Protein AF-A0A1J3EX06-F1 (afdb_monomer)

Mean predicted aligned error: 11.93 Å

Sequence (131 aa):
LEQFCVSVASNVSLLQKSSKCPEECREAIASLVYAAARVSEVPELRDLRSLFAERYANSLDHFINPQLVERLKAEPPSKEMKVELLQEIARENSINWDAKSLEQRLYTRVPPPPQHHHKDEANNDHPEKKT

Nearest PDB structures (foldseek):
  6e8g-assembly1_S  TM=7.058E-01  e=8.193E-04  Homo sapiens
  8v2q-assembly1_B-1  TM=6.889E-01  e=3.103E-03  Homo sapiens
  6tza-assembly1_A  TM=6.216E-01  e=1.277E-03  Homo sapiens

Solvent-accessible surface area (backbone atoms only — not comparable to full-atom values): 8272 Å² total; per-residue (Å²): 109,68,68,34,53,50,50,44,63,76,39,43,75,56,57,72,76,38,80,61,79,52,77,93,38,33,38,34,52,24,34,45,43,60,42,32,80,69,42,79,92,46,63,68,36,44,55,53,27,51,55,46,44,73,60,38,71,84,80,33,91,87,38,49,50,65,69,58,51,63,73,63,52,83,73,79,77,52,75,64,57,51,48,53,53,52,50,50,54,26,58,78,69,73,44,96,70,70,58,65,64,51,50,45,64,75,71,54,81,71,74,79,75,84,80,78,78,80,76,86,79,87,81,86,89,86,85,87,91,86,133

Structure (mmCIF, N/CA/C/O backbone):
data_AF-A0A1J3EX06-F1
#
_entry.id   AF-A0A1J3EX06-F1
#
loop_
_atom_site.group_PDB
_atom_site.id
_atom_site.type_symbol
_atom_site.label_atom_id
_atom_site.label_alt_id
_atom_site.label_comp_id
_atom_site.label_asym_id
_atom_site.label_entity_id
_atom_site.label_seq_id
_atom_site.pdbx_PDB_ins_code
_atom_site.Cartn_x
_atom_site.Cartn_y
_atom_site.Cartn_z
_atom_site.occupancy
_atom_site.B_iso_or_equiv
_atom_site.auth_seq_id
_atom_site.auth_comp_id
_atom_site.auth_asym_id
_atom_site.auth_atom_id
_atom_site.pdbx_PDB_model_num
ATOM 1 N N . LEU A 1 1 ? 2.709 5.475 7.298 1.00 90.44 1 LEU A N 1
ATOM 2 C CA . LEU A 1 1 ? 2.035 4.161 7.412 1.00 90.44 1 LEU A CA 1
ATOM 3 C C . LEU A 1 1 ? 2.165 3.608 8.824 1.00 90.44 1 LEU A C 1
ATOM 5 O O . LEU A 1 1 ? 1.146 3.435 9.472 1.00 90.44 1 LEU A O 1
ATOM 9 N N . GLU A 1 2 ? 3.390 3.437 9.328 1.00 93.88 2 GLU A N 1
ATOM 10 C CA . GLU A 1 2 ? 3.666 2.943 10.689 1.00 93.88 2 GLU A CA 1
ATOM 11 C C . GLU A 1 2 ? 2.891 3.680 11.786 1.00 93.88 2 GLU A C 1
ATOM 13 O O . GLU A 1 2 ? 2.295 3.049 12.652 1.00 93.88 2 GLU A O 1
ATOM 18 N N . GLN A 1 3 ? 2.802 5.010 11.709 1.00 94.75 3 GLN A N 1
ATOM 19 C CA . GLN A 1 3 ? 2.053 5.792 12.694 1.00 94.75 3 GLN A CA 1
ATOM 20 C C . GLN A 1 3 ? 0.555 5.446 12.743 1.00 94.75 3 GLN A C 1
ATOM 22 O O . GLN A 1 3 ? -0.045 5.466 13.817 1.00 94.75 3 GLN A O 1
ATOM 27 N N . PHE A 1 4 ? -0.049 5.060 11.613 1.00 95.38 4 PHE A N 1
ATOM 28 C CA . PHE A 1 4 ? -1.430 4.577 11.597 1.00 95.38 4 PHE A CA 1
ATOM 29 C C . PHE A 1 4 ? -1.543 3.200 12.261 1.00 95.38 4 PHE A C 1
ATOM 31 O O . PHE A 1 4 ? -2.475 2.983 13.032 1.00 95.38 4 PHE A O 1
ATOM 38 N N . CYS A 1 5 ? -0.569 2.307 12.047 1.00 95.31 5 CYS A N 1
ATOM 39 C CA . CYS A 1 5 ? -0.501 1.026 12.758 1.00 95.31 5 CYS A CA 1
ATOM 40 C C . CYS A 1 5 ? -0.398 1.236 14.276 1.00 95.31 5 CYS A C 1
ATOM 42 O O . CYS A 1 5 ? -1.146 0.618 15.029 1.00 95.31 5 CYS A O 1
ATOM 44 N N . VAL A 1 6 ? 0.474 2.146 14.725 1.00 96.06 6 VAL A N 1
ATOM 45 C CA . VAL A 1 6 ? 0.642 2.481 16.150 1.00 96.06 6 VAL A CA 1
ATOM 46 C C . VAL A 1 6 ? -0.643 3.060 16.742 1.00 96.06 6 VAL A C 1
ATOM 48 O O . VAL A 1 6 ? -1.028 2.673 17.845 1.00 96.06 6 VAL A O 1
ATOM 51 N N . SER A 1 7 ? -1.337 3.939 16.012 1.00 95.06 7 SER A N 1
ATOM 52 C CA . SER A 1 7 ? -2.615 4.510 16.456 1.00 95.06 7 SER A CA 1
ATOM 53 C C . SER A 1 7 ? -3.679 3.426 16.656 1.00 95.06 7 SER A C 1
ATOM 55 O O . SER A 1 7 ? -4.304 3.359 17.714 1.00 95.06 7 SER A O 1
ATOM 57 N N . V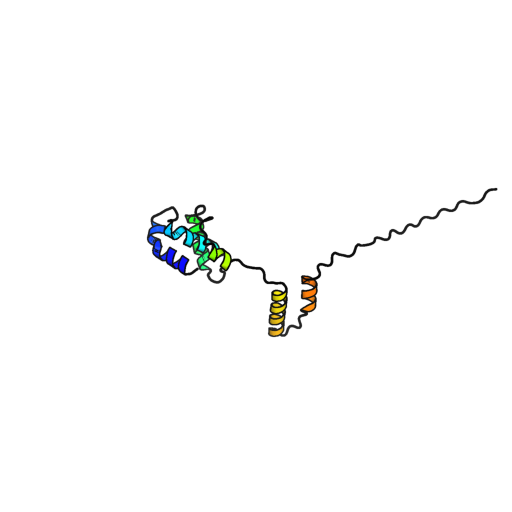AL A 1 8 ? -3.831 2.512 15.693 1.00 94.69 8 VAL A N 1
ATOM 58 C CA . VAL A 1 8 ? -4.773 1.388 15.807 1.00 94.69 8 VAL A CA 1
ATOM 59 C C . VAL A 1 8 ? -4.390 0.457 16.957 1.00 94.69 8 VAL A C 1
ATOM 61 O O . VAL A 1 8 ? -5.249 0.106 17.764 1.00 94.69 8 VAL A O 1
ATOM 64 N N . ALA A 1 9 ? -3.108 0.102 17.078 1.00 95.38 9 ALA A N 1
ATOM 65 C CA . ALA A 1 9 ? -2.607 -0.774 18.136 1.00 95.38 9 ALA A CA 1
ATOM 66 C C . ALA A 1 9 ? -2.843 -0.186 19.539 1.00 95.38 9 ALA A C 1
ATOM 68 O O . ALA A 1 9 ? -3.296 -0.886 20.443 1.00 95.38 9 ALA A O 1
ATOM 69 N N . SER A 1 10 ? -2.615 1.119 19.705 1.00 95.81 10 SER A N 1
ATOM 70 C CA . SER A 1 10 ? -2.822 1.831 20.976 1.00 95.81 10 SER A CA 1
ATOM 71 C C . SER A 1 10 ? -4.291 1.869 21.411 1.00 95.81 10 SER A C 1
ATOM 73 O O . SER A 1 10 ? -4.585 2.035 22.591 1.00 95.81 10 SER A O 1
ATOM 75 N N . ASN A 1 11 ? -5.220 1.685 20.472 1.00 94.06 11 ASN A N 1
ATOM 76 C CA . ASN A 1 11 ? -6.655 1.826 20.695 1.00 94.06 11 ASN A CA 1
ATOM 77 C C . ASN A 1 11 ? -7.441 0.516 20.501 1.00 94.06 11 ASN A C 1
ATOM 79 O O . ASN A 1 11 ? -8.671 0.537 20.413 1.00 94.06 11 ASN A O 1
ATOM 83 N N . VAL A 1 12 ? -6.771 -0.644 20.490 1.00 93.31 12 VAL A N 1
ATOM 84 C CA . VAL A 1 12 ? -7.421 -1.963 20.337 1.00 93.31 12 VAL A CA 1
ATOM 85 C C . VAL A 1 12 ? -8.557 -2.163 21.344 1.00 93.31 12 VAL A C 1
ATOM 87 O O . VAL A 1 12 ? -9.642 -2.606 20.970 1.00 93.31 12 VAL A O 1
ATOM 90 N N . SER A 1 13 ? -8.357 -1.758 22.599 1.00 93.00 13 SER A N 1
ATOM 91 C CA . SER A 1 13 ? -9.378 -1.847 23.650 1.00 93.00 13 SER A CA 1
ATOM 92 C C . SER A 1 13 ? -10.661 -1.072 23.318 1.00 93.00 13 SER A C 1
ATOM 94 O O . SER A 1 13 ? -11.745 -1.487 23.725 1.00 93.00 13 SER A O 1
ATOM 96 N N . LEU A 1 14 ? -10.564 0.050 22.595 1.00 91.31 14 LEU A N 1
ATOM 97 C CA . LEU A 1 14 ? -11.727 0.823 22.140 1.00 91.31 14 LEU A CA 1
ATOM 98 C C . LEU A 1 14 ? -12.414 0.131 20.958 1.00 91.31 14 LEU A C 1
ATOM 100 O O . LEU A 1 14 ? -13.638 -0.005 20.946 1.00 91.31 14 LEU A O 1
ATOM 104 N N . LEU A 1 15 ? -11.625 -0.378 20.009 1.00 91.06 15 LEU A N 1
ATOM 105 C CA . LEU A 1 15 ? -12.113 -1.107 18.832 1.00 91.06 15 LEU A CA 1
ATOM 106 C C . LEU A 1 15 ? -12.841 -2.409 19.197 1.00 91.06 15 LEU A C 1
ATOM 108 O O . LEU A 1 15 ? -13.790 -2.807 18.522 1.00 91.06 15 LEU A O 1
ATOM 112 N N . GLN A 1 16 ? -12.434 -3.071 20.280 1.00 90.44 16 GLN A N 1
ATOM 113 C CA . GLN A 1 16 ? -13.099 -4.279 20.770 1.00 90.44 16 GLN A CA 1
ATOM 114 C C . GLN A 1 16 ? -14.462 -3.991 21.411 1.00 90.44 16 GLN A C 1
ATOM 116 O O . GLN A 1 16 ? -15.379 -4.80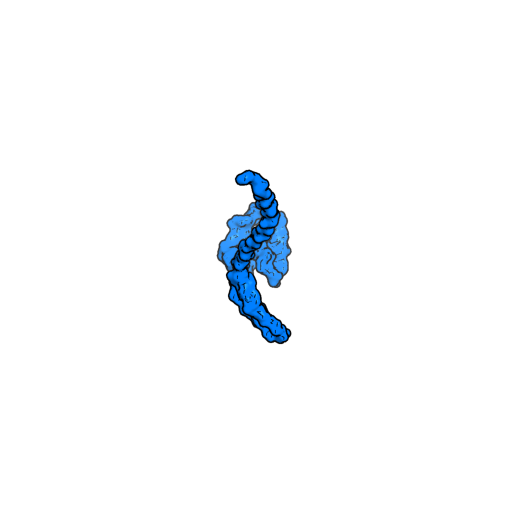0 21.277 1.00 90.44 16 GLN A O 1
ATOM 121 N N . LYS A 1 17 ? -14.609 -2.847 22.090 1.00 89.62 17 LYS A N 1
ATOM 122 C CA . LYS A 1 17 ? -15.822 -2.486 22.845 1.00 89.62 17 LYS A CA 1
ATOM 123 C C . LYS A 1 17 ? -16.931 -1.893 21.979 1.00 89.62 17 LYS A C 1
ATOM 125 O O . LYS A 1 17 ? -18.092 -1.938 22.372 1.00 89.62 17 LYS A O 1
ATOM 130 N N . SER A 1 18 ? -16.585 -1.317 20.831 1.00 84.06 18 SER A N 1
ATOM 131 C CA . SER A 1 18 ? -17.535 -0.645 19.947 1.00 84.06 18 SER A CA 1
ATOM 132 C C . SER A 1 18 ? -17.768 -1.440 18.665 1.00 84.06 18 SER A C 1
ATOM 134 O O . SER A 1 18 ? -16.834 -1.915 18.025 1.00 84.06 18 SER A O 1
ATOM 136 N N . SER A 1 19 ? -19.032 -1.538 18.248 1.00 84.19 19 SER A N 1
ATOM 137 C CA . SER A 1 19 ? -19.381 -2.038 16.912 1.00 84.19 19 SER A CA 1
ATOM 138 C C . SER A 1 19 ? -19.153 -0.988 15.821 1.00 84.19 19 SER A C 1
ATOM 140 O O . SER A 1 19 ? -19.028 -1.345 14.655 1.00 84.19 19 SER A O 1
ATOM 142 N N . LYS A 1 20 ? -19.132 0.302 16.177 1.00 86.75 20 LYS A N 1
ATOM 143 C CA . LYS A 1 20 ? -18.859 1.413 15.255 1.00 86.75 20 LYS A CA 1
ATOM 144 C C . LYS A 1 20 ? -17.389 1.805 15.329 1.00 86.75 20 LYS A C 1
ATOM 146 O O . LYS A 1 20 ? -16.792 1.714 16.400 1.00 86.75 20 LYS A O 1
ATOM 151 N N . CYS A 1 21 ? -16.834 2.297 14.225 1.00 88.06 21 CYS A N 1
ATOM 152 C CA . CYS A 1 21 ? -15.458 2.780 14.207 1.00 88.06 21 CYS A CA 1
ATOM 153 C C . CYS A 1 21 ? -15.308 4.020 15.121 1.00 88.06 21 CYS A C 1
ATOM 155 O O . CYS A 1 21 ? -15.962 5.031 14.843 1.00 88.06 21 CYS A O 1
ATOM 157 N N . PRO A 1 22 ? -14.471 3.968 16.178 1.00 89.94 22 PRO A N 1
ATOM 158 C CA . PRO A 1 22 ? -14.163 5.118 17.030 1.00 89.94 22 PRO A CA 1
ATOM 159 C C . PRO A 1 22 ? -13.545 6.252 16.215 1.00 89.94 22 PRO A C 1
ATOM 161 O O . PRO A 1 22 ? -12.783 5.992 15.279 1.00 89.94 22 PRO A O 1
ATOM 164 N N . GLU A 1 23 ? -13.859 7.499 16.563 1.00 89.50 23 GLU A N 1
ATOM 165 C CA . GLU A 1 23 ? -13.401 8.673 15.809 1.00 89.50 23 GLU A CA 1
ATOM 166 C C . GLU A 1 23 ? -11.878 8.804 15.844 1.00 89.50 23 GLU A C 1
ATOM 168 O O . GLU A 1 23 ? -11.256 9.116 14.831 1.00 89.50 23 GLU A O 1
ATOM 173 N N . GLU A 1 24 ? -11.287 8.459 16.985 1.00 88.69 24 GLU A N 1
ATOM 174 C CA . GLU A 1 24 ? -9.858 8.528 17.278 1.00 88.69 24 GLU A CA 1
ATOM 175 C C . GLU A 1 24 ? -9.035 7.628 16.346 1.00 88.69 24 GLU A C 1
ATOM 177 O O . GLU A 1 24 ? -7.873 7.905 16.060 1.00 88.69 24 GLU A O 1
ATOM 182 N N . CYS A 1 25 ? -9.643 6.541 15.860 1.00 91.88 25 CYS A N 1
ATOM 183 C CA . CYS A 1 25 ? -8.988 5.538 15.016 1.00 91.88 25 CYS A CA 1
ATOM 184 C C . CYS A 1 25 ? -9.466 5.562 13.568 1.00 91.88 25 CYS A C 1
ATOM 186 O O . CYS A 1 25 ? -8.879 4.884 12.725 1.00 91.88 25 CYS A O 1
ATOM 188 N N . ARG A 1 26 ? -10.543 6.292 13.271 1.00 92.81 26 ARG A N 1
ATOM 189 C CA . ARG A 1 26 ? -11.243 6.202 11.989 1.00 92.81 26 ARG A CA 1
ATOM 190 C C . ARG A 1 26 ? -10.351 6.569 10.814 1.00 92.81 26 ARG A C 1
ATOM 192 O O . ARG A 1 26 ? -10.321 5.829 9.834 1.00 92.81 26 ARG A O 1
ATOM 199 N N . GLU A 1 27 ? -9.572 7.643 10.946 1.00 94.62 27 GLU A N 1
ATOM 200 C CA . GLU A 1 27 ? -8.607 8.027 9.912 1.00 94.62 27 GLU A CA 1
ATOM 201 C C . GLU A 1 27 ? -7.516 6.971 9.737 1.00 94.62 27 GLU A C 1
ATOM 203 O O . GLU A 1 27 ? -7.190 6.591 8.612 1.00 94.62 27 GLU A O 1
ATOM 208 N N . ALA A 1 28 ? -6.973 6.459 10.843 1.00 94.94 28 ALA A N 1
ATOM 209 C CA . ALA A 1 28 ? -5.914 5.461 10.800 1.00 94.94 28 ALA A CA 1
ATOM 210 C C . ALA A 1 28 ? -6.388 4.169 10.120 1.00 94.94 28 ALA A C 1
ATOM 212 O O . ALA A 1 28 ? -5.701 3.644 9.247 1.00 94.94 28 ALA A O 1
ATOM 213 N N . ILE A 1 29 ? -7.589 3.699 10.453 1.00 94.56 29 ILE A N 1
ATOM 214 C CA . ILE A 1 29 ? -8.186 2.499 9.863 1.00 94.56 29 ILE A CA 1
ATOM 215 C C . ILE A 1 29 ? -8.464 2.703 8.371 1.00 94.56 29 ILE A C 1
ATOM 217 O O . ILE A 1 29 ? -8.043 1.877 7.561 1.00 94.56 29 ILE A O 1
ATOM 221 N N . ALA A 1 30 ? -9.112 3.809 7.990 1.00 94.00 30 ALA A N 1
ATOM 222 C CA . ALA A 1 30 ? -9.382 4.125 6.586 1.00 94.00 30 ALA A CA 1
ATOM 223 C C . ALA A 1 30 ? -8.081 4.221 5.765 1.00 94.00 30 ALA A C 1
ATOM 225 O O . ALA A 1 30 ? -7.972 3.676 4.665 1.00 94.00 30 ALA A O 1
ATOM 226 N N . SER A 1 31 ? -7.055 4.846 6.342 1.00 94.62 31 SER A N 1
ATOM 227 C CA . SER A 1 31 ? -5.725 4.986 5.750 1.00 94.62 31 SER A CA 1
ATOM 228 C C . SER A 1 31 ? -5.009 3.642 5.565 1.00 94.62 31 SER A C 1
ATOM 230 O O . SER A 1 31 ? -4.408 3.407 4.516 1.00 94.62 31 SER A O 1
ATOM 232 N N . LEU A 1 32 ? -5.104 2.726 6.536 1.00 94.50 32 LEU A N 1
ATOM 233 C CA . LEU A 1 32 ? -4.537 1.374 6.431 1.00 94.50 32 LEU A CA 1
ATOM 234 C C . LEU A 1 32 ? -5.258 0.523 5.381 1.00 94.50 32 LEU A C 1
ATOM 236 O O . LEU A 1 32 ? -4.604 -0.129 4.567 1.00 94.50 32 LEU A O 1
ATOM 240 N N . VAL A 1 33 ? -6.593 0.577 5.350 1.00 93.25 33 VAL A N 1
ATOM 241 C CA . VAL A 1 33 ? -7.426 -0.086 4.331 1.00 93.25 33 VAL A CA 1
ATOM 242 C C . VAL A 1 33 ? -7.031 0.372 2.924 1.00 93.25 33 VAL A C 1
ATOM 244 O O . VAL A 1 33 ? -6.846 -0.457 2.030 1.00 93.25 33 VAL A O 1
ATOM 247 N N . TYR A 1 34 ? -6.838 1.681 2.734 1.00 92.00 34 TYR A N 1
ATOM 248 C CA . TYR A 1 34 ? -6.384 2.253 1.467 1.00 92.00 34 TYR A CA 1
ATOM 249 C C . TYR A 1 34 ? -4.965 1.796 1.087 1.00 92.00 34 TYR A C 1
ATOM 251 O O . TYR A 1 34 ? -4.709 1.438 -0.071 1.00 92.00 34 TYR A O 1
ATOM 259 N N . ALA A 1 35 ? -4.044 1.787 2.057 1.00 93.56 35 ALA A N 1
ATOM 260 C CA . ALA A 1 35 ? -2.653 1.389 1.853 1.00 93.56 35 ALA A CA 1
ATOM 261 C C . ALA A 1 35 ? -2.502 -0.097 1.496 1.00 93.56 35 ALA A C 1
ATOM 263 O O . ALA A 1 35 ? -1.653 -0.439 0.675 1.00 93.56 35 ALA A O 1
ATOM 264 N N . ALA A 1 36 ? -3.354 -0.972 2.033 1.00 93.88 36 ALA A N 1
ATOM 265 C CA . ALA A 1 36 ? -3.307 -2.416 1.795 1.00 93.88 36 ALA A CA 1
ATOM 266 C C . ALA A 1 36 ? -3.438 -2.824 0.314 1.00 93.88 36 ALA A C 1
ATOM 268 O O . ALA A 1 36 ? -2.993 -3.902 -0.077 1.00 93.88 36 ALA A O 1
ATOM 269 N N . ALA A 1 37 ? -4.045 -1.979 -0.526 1.00 90.62 37 ALA A N 1
ATOM 270 C CA . ALA A 1 37 ? -4.123 -2.208 -1.970 1.00 90.62 37 ALA A CA 1
ATOM 271 C C . ALA A 1 37 ? -2.862 -1.762 -2.738 1.00 90.62 37 ALA A C 1
ATOM 273 O O . ALA A 1 37 ? -2.708 -2.121 -3.902 1.00 90.62 37 ALA A O 1
ATOM 274 N N . ARG A 1 38 ? -1.994 -0.952 -2.119 1.00 92.25 38 ARG A N 1
ATOM 275 C CA . ARG A 1 38 ? -0.868 -0.252 -2.768 1.00 92.25 38 ARG A CA 1
ATOM 276 C C . ARG A 1 38 ? 0.501 -0.669 -2.241 1.00 92.25 38 ARG A C 1
ATOM 278 O O . ARG A 1 38 ? 1.497 -0.431 -2.909 1.00 92.25 38 ARG A O 1
ATOM 285 N N . VAL A 1 39 ? 0.551 -1.288 -1.064 1.00 91.62 39 VAL A N 1
ATOM 286 C CA . VAL A 1 39 ? 1.786 -1.755 -0.427 1.00 91.62 39 VAL A CA 1
ATOM 287 C C . VAL A 1 39 ? 1.866 -3.274 -0.572 1.00 91.62 39 VAL A C 1
ATOM 289 O O . VAL A 1 39 ? 1.246 -4.009 0.192 1.00 91.62 39 VAL A O 1
ATOM 292 N N . SER A 1 40 ? 2.595 -3.750 -1.586 1.00 90.38 40 SER A N 1
ATOM 293 C CA . SER A 1 40 ? 2.807 -5.186 -1.839 1.00 90.38 40 SER A CA 1
ATOM 294 C C . SER A 1 40 ? 3.710 -5.853 -0.807 1.00 90.38 40 SER A C 1
ATOM 296 O O . SER A 1 40 ? 3.500 -7.021 -0.498 1.00 90.38 40 SER A O 1
ATOM 298 N N . GLU A 1 41 ? 4.664 -5.098 -0.266 1.00 92.12 41 GLU A N 1
ATOM 299 C CA . GLU A 1 41 ? 5.730 -5.599 0.610 1.00 92.12 41 GLU A CA 1
ATOM 300 C C . GLU A 1 41 ? 5.251 -6.000 2.010 1.00 92.12 41 GLU A C 1
ATOM 302 O O . GLU A 1 41 ? 5.977 -6.669 2.736 1.00 92.12 41 GLU A O 1
ATOM 307 N N . VAL A 1 42 ? 4.039 -5.590 2.401 1.00 92.88 42 VAL A N 1
ATOM 308 C CA . VAL A 1 42 ? 3.470 -5.863 3.729 1.00 92.88 42 VAL A CA 1
ATOM 309 C C . VAL A 1 42 ? 2.117 -6.563 3.558 1.00 92.88 42 VAL A C 1
ATOM 311 O O . VAL A 1 42 ? 1.067 -5.906 3.581 1.00 92.88 42 VAL A O 1
ATOM 314 N N . PRO A 1 43 ? 2.109 -7.886 3.309 1.00 92.31 43 PRO A N 1
ATOM 315 C CA . PRO A 1 43 ? 0.887 -8.639 3.040 1.00 92.31 43 PRO A CA 1
ATOM 316 C C . PRO A 1 43 ? -0.105 -8.629 4.212 1.00 92.31 43 PRO A C 1
ATOM 318 O O . PRO A 1 43 ? -1.308 -8.672 3.962 1.00 92.31 43 PRO A O 1
ATOM 321 N N . GLU A 1 44 ? 0.354 -8.471 5.455 1.00 95.12 44 GLU A N 1
ATOM 322 C CA . GLU A 1 44 ? -0.467 -8.405 6.676 1.00 95.12 44 GLU A CA 1
ATOM 323 C C . GLU A 1 44 ? -1.466 -7.235 6.647 1.00 95.12 44 GLU A C 1
ATOM 325 O O . GLU A 1 44 ? -2.533 -7.283 7.264 1.00 95.12 44 GLU A O 1
ATOM 330 N N . LEU A 1 45 ? -1.181 -6.179 5.872 1.00 94.75 45 LEU A N 1
ATOM 331 C CA . LEU A 1 45 ? -2.133 -5.084 5.664 1.00 94.75 45 LEU A CA 1
ATOM 332 C C . LEU A 1 45 ? -3.409 -5.557 4.959 1.00 94.75 45 LEU A C 1
ATOM 334 O O . LEU A 1 45 ? -4.469 -4.957 5.139 1.00 94.75 45 LEU A O 1
ATOM 338 N N . ARG A 1 46 ? -3.341 -6.632 4.165 1.00 94.38 46 ARG A N 1
ATOM 339 C CA . ARG A 1 46 ? -4.510 -7.215 3.491 1.00 94.38 46 ARG A CA 1
ATOM 340 C C . ARG A 1 46 ? -5.439 -7.905 4.483 1.00 94.38 46 ARG A C 1
ATOM 342 O O . ARG A 1 46 ? -6.657 -7.822 4.309 1.00 94.38 46 ARG A O 1
ATOM 349 N N . ASP A 1 47 ? -4.881 -8.511 5.524 1.00 94.25 47 ASP A N 1
ATOM 350 C CA . ASP A 1 47 ? -5.655 -9.117 6.606 1.00 94.25 47 ASP A CA 1
ATOM 351 C C . ASP A 1 47 ? -6.364 -8.026 7.407 1.00 94.25 47 ASP A C 1
ATOM 353 O O . ASP A 1 47 ? -7.577 -8.092 7.605 1.00 94.25 47 ASP A O 1
ATOM 357 N N . LEU A 1 48 ? -5.647 -6.947 7.750 1.00 93.25 48 LEU A N 1
ATOM 358 C CA . LEU A 1 48 ? -6.245 -5.767 8.385 1.00 93.25 48 LEU A CA 1
ATOM 359 C C . LEU A 1 48 ? -7.342 -5.144 7.520 1.00 93.25 48 LEU A C 1
ATOM 361 O O . LEU A 1 48 ? -8.404 -4.794 8.031 1.00 93.25 48 LEU A O 1
ATOM 365 N N . ARG A 1 49 ? -7.121 -5.030 6.206 1.00 93.56 49 ARG A N 1
ATOM 366 C CA . ARG A 1 49 ? -8.141 -4.537 5.277 1.00 93.56 49 ARG A CA 1
ATOM 367 C C . ARG A 1 49 ? -9.396 -5.396 5.328 1.00 93.56 49 ARG A C 1
ATOM 369 O O . ARG A 1 49 ? -10.485 -4.840 5.389 1.00 93.56 49 ARG A O 1
ATOM 376 N N . SER A 1 50 ? -9.245 -6.716 5.292 1.00 93.12 50 SER A N 1
ATOM 377 C CA . SER A 1 50 ? -10.376 -7.647 5.317 1.00 93.12 50 SER A CA 1
ATOM 378 C C . SER A 1 50 ? -11.135 -7.541 6.641 1.00 93.12 50 SER A C 1
ATOM 380 O O . SER A 1 50 ? -12.348 -7.343 6.636 1.00 93.12 50 SER A O 1
ATOM 382 N N . LEU A 1 51 ? -10.407 -7.534 7.762 1.00 93.00 51 LEU A N 1
ATOM 383 C CA . LEU A 1 51 ? -10.961 -7.376 9.105 1.00 93.00 51 LEU A CA 1
ATOM 384 C C . LEU A 1 51 ? -11.754 -6.070 9.259 1.00 93.00 51 LEU A C 1
ATOM 386 O O . LEU A 1 51 ? -12.879 -6.072 9.755 1.00 93.00 51 LEU A O 1
ATOM 390 N N . PHE A 1 52 ? -11.179 -4.939 8.845 1.00 92.19 52 PHE A N 1
ATOM 391 C CA . PHE A 1 52 ? -11.829 -3.637 8.990 1.00 92.19 52 PHE A CA 1
ATOM 392 C C . PHE A 1 52 ? -12.944 -3.407 7.975 1.00 92.19 52 PHE A C 1
ATOM 394 O O . PHE A 1 52 ? -13.924 -2.747 8.317 1.00 92.19 52 PHE A O 1
ATOM 401 N N . 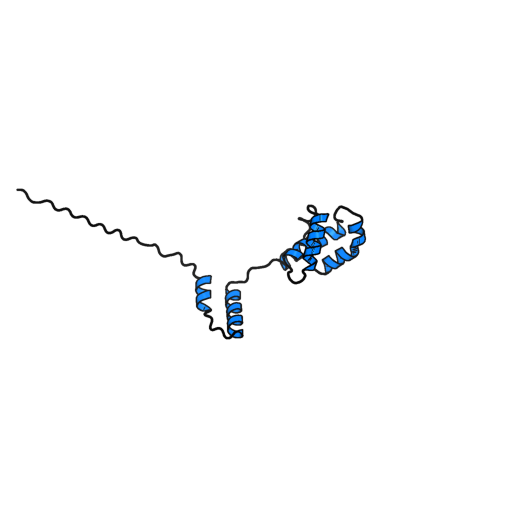ALA A 1 53 ? -12.839 -3.964 6.768 1.00 88.56 53 ALA A N 1
ATOM 402 C CA . ALA A 1 53 ? -13.927 -3.935 5.799 1.00 88.56 53 ALA A CA 1
ATOM 403 C C . ALA A 1 53 ? -15.139 -4.719 6.316 1.00 88.56 53 ALA A C 1
ATOM 405 O O . ALA A 1 53 ? -16.249 -4.212 6.248 1.00 88.56 53 ALA A O 1
ATOM 406 N N . GLU A 1 54 ? -14.941 -5.900 6.907 1.00 89.62 54 GLU A N 1
ATOM 407 C CA . GLU A 1 54 ? -16.035 -6.674 7.506 1.00 89.62 54 GLU A CA 1
ATOM 408 C C . GLU A 1 54 ? -16.669 -5.938 8.698 1.00 89.62 54 GLU A C 1
ATOM 410 O O . GLU A 1 54 ? -17.892 -5.855 8.813 1.00 89.62 54 GLU A O 1
ATOM 415 N N . ARG A 1 55 ? -15.844 -5.346 9.570 1.00 89.62 55 ARG A N 1
ATOM 416 C CA . ARG A 1 55 ? -16.324 -4.656 10.777 1.00 89.62 55 ARG A CA 1
ATOM 417 C C . ARG A 1 55 ? -16.975 -3.299 10.516 1.00 89.62 55 ARG A C 1
ATOM 419 O O . ARG A 1 55 ? -17.871 -2.918 11.266 1.00 89.62 55 ARG A O 1
ATOM 426 N N . TYR A 1 56 ? -16.507 -2.548 9.520 1.00 88.94 56 TYR A N 1
ATOM 427 C CA . TYR A 1 56 ? -16.804 -1.118 9.368 1.00 88.94 56 TYR A CA 1
ATOM 428 C C . TYR A 1 56 ? -17.201 -0.714 7.941 1.00 88.94 56 TYR A C 1
ATOM 430 O O . TYR A 1 56 ? -17.119 0.472 7.627 1.00 88.94 56 TYR A O 1
ATOM 438 N N . ALA A 1 57 ? -17.639 -1.673 7.112 1.00 68.69 57 ALA A N 1
ATOM 439 C CA . ALA A 1 57 ? -17.838 -1.637 5.651 1.00 68.69 57 ALA A CA 1
ATOM 440 C C . ALA A 1 57 ? -18.319 -0.324 5.001 1.00 68.69 57 ALA A C 1
ATOM 442 O O . ALA A 1 57 ? -18.034 -0.106 3.833 1.00 68.69 57 ALA A O 1
ATOM 443 N N . ASN A 1 58 ? -19.017 0.550 5.734 1.00 67.56 58 ASN A N 1
ATOM 444 C CA . ASN A 1 58 ? -19.616 1.783 5.215 1.00 67.56 58 ASN A CA 1
ATOM 445 C C . ASN A 1 58 ? -19.187 3.070 5.956 1.00 67.56 58 ASN A C 1
ATOM 447 O O . ASN A 1 58 ? -19.685 4.148 5.643 1.00 67.56 58 ASN A O 1
ATOM 451 N N . SER A 1 59 ? -18.320 2.999 6.975 1.00 74.44 59 SER A N 1
ATOM 452 C CA . SER A 1 59 ? -17.964 4.163 7.814 1.00 74.44 59 SER A CA 1
ATOM 453 C C . SER A 1 59 ? -16.582 4.758 7.537 1.00 74.44 59 SER A C 1
ATOM 455 O O . SER A 1 59 ? -16.155 5.644 8.274 1.00 74.44 59 SER A O 1
ATOM 457 N N . LEU A 1 60 ? -15.859 4.258 6.531 1.00 77.69 60 LEU A N 1
ATOM 458 C CA . LEU A 1 60 ? -14.436 4.566 6.334 1.00 77.69 60 LEU A CA 1
ATOM 459 C C . LEU A 1 60 ? -14.130 5.408 5.086 1.00 77.69 60 LEU A C 1
ATOM 461 O O . LEU A 1 60 ? -13.105 6.085 5.072 1.00 77.69 60 LEU A O 1
ATOM 465 N N . ASP A 1 61 ? -15.014 5.424 4.085 1.00 69.00 61 ASP A N 1
ATOM 466 C CA . ASP A 1 61 ? -14.702 5.910 2.726 1.00 69.00 61 ASP A CA 1
ATOM 467 C C . ASP A 1 61 ? -14.261 7.379 2.637 1.00 69.00 61 ASP A C 1
ATOM 469 O O . ASP A 1 61 ? -13.590 7.770 1.685 1.00 69.00 61 ASP A O 1
ATOM 473 N N . HIS A 1 62 ? -14.583 8.191 3.644 1.00 80.88 62 HIS A N 1
ATOM 474 C CA . HIS A 1 62 ? -14.331 9.635 3.636 1.00 80.88 62 HIS A CA 1
ATOM 475 C C . HIS A 1 62 ? -13.227 10.079 4.602 1.00 80.88 62 HIS A C 1
ATOM 477 O O . HIS A 1 62 ? -12.937 11.268 4.689 1.00 80.88 62 HIS A O 1
ATOM 483 N N . PHE A 1 63 ? -12.615 9.151 5.342 1.00 89.12 63 PHE A N 1
ATOM 484 C CA . PHE A 1 63 ? -11.676 9.483 6.422 1.00 89.12 63 PHE A CA 1
ATOM 485 C C . PHE A 1 63 ? -10.229 9.135 6.080 1.00 89.12 63 PHE A C 1
ATOM 487 O O . PHE A 1 63 ? -9.397 9.007 6.965 1.00 89.12 63 PHE A O 1
ATOM 494 N N . ILE A 1 64 ? -9.908 8.937 4.804 1.00 91.19 64 ILE A N 1
ATOM 495 C CA . ILE A 1 64 ? -8.551 8.584 4.387 1.00 91.19 64 ILE A CA 1
ATOM 496 C C . ILE A 1 64 ? -7.654 9.820 4.505 1.00 91.19 64 ILE A C 1
ATOM 498 O O . ILE A 1 64 ? -8.023 10.908 4.063 1.00 91.19 64 ILE A O 1
ATOM 502 N N . ASN A 1 65 ? -6.448 9.647 5.045 1.00 92.81 65 ASN A N 1
ATOM 503 C CA . ASN A 1 65 ? -5.475 10.725 5.125 1.00 92.81 65 ASN A CA 1
ATOM 504 C C . ASN A 1 65 ? -5.031 11.172 3.708 1.00 92.81 65 ASN A C 1
ATOM 506 O O . ASN A 1 65 ? -4.464 10.362 2.964 1.00 92.81 65 ASN A O 1
ATOM 510 N N . PRO A 1 66 ? -5.233 12.444 3.314 1.00 91.50 66 PRO A N 1
ATOM 511 C CA . PRO A 1 66 ? -4.967 12.902 1.948 1.00 91.50 66 PRO A CA 1
ATOM 512 C C . PRO A 1 66 ? -3.473 12.891 1.600 1.00 91.50 66 PRO A C 1
ATOM 514 O O . PRO A 1 66 ? -3.107 12.548 0.479 1.00 91.50 66 PRO A O 1
ATOM 517 N N . GLN A 1 67 ? -2.599 13.169 2.573 1.00 92.12 67 GLN A N 1
ATOM 518 C CA . GLN A 1 67 ? -1.148 13.087 2.377 1.00 92.12 67 GLN A CA 1
ATOM 519 C C . GLN A 1 67 ? -0.719 11.647 2.074 1.00 92.12 67 GLN A C 1
ATOM 521 O O . GLN A 1 67 ? 0.117 11.408 1.205 1.00 92.12 67 GLN A O 1
ATOM 526 N N . LEU A 1 68 ? -1.326 10.658 2.737 1.00 92.75 68 LEU A N 1
ATOM 527 C CA . LEU A 1 68 ? -1.083 9.251 2.421 1.00 92.75 68 LEU A CA 1
ATOM 528 C C . LEU A 1 68 ? -1.563 8.897 1.006 1.00 92.75 68 LEU A C 1
ATOM 530 O O . LEU A 1 68 ? -0.867 8.169 0.297 1.00 92.75 68 LEU A O 1
ATOM 534 N N . VAL A 1 69 ? -2.730 9.403 0.595 1.00 92.31 69 VAL A N 1
ATOM 535 C CA . VAL A 1 69 ? -3.276 9.186 -0.754 1.00 92.31 69 VAL A CA 1
ATOM 536 C C . VAL A 1 69 ? -2.307 9.688 -1.812 1.00 92.31 69 VAL A C 1
ATOM 538 O O . VAL A 1 69 ? -1.993 8.927 -2.724 1.00 92.31 69 VAL A O 1
ATOM 541 N N . GLU A 1 70 ? -1.804 10.913 -1.663 1.00 92.00 70 GLU A N 1
ATOM 542 C CA . GLU A 1 70 ? -0.823 11.509 -2.573 1.00 92.00 70 GLU A CA 1
ATOM 543 C C . GLU A 1 70 ? 0.476 10.702 -2.613 1.00 92.00 70 GLU A C 1
ATOM 545 O O . GLU A 1 70 ? 0.965 10.365 -3.688 1.00 92.00 70 GLU A O 1
ATOM 550 N N . ARG A 1 71 ? 1.011 10.322 -1.447 1.00 90.38 71 ARG A N 1
ATOM 551 C CA . ARG A 1 71 ? 2.284 9.590 -1.342 1.00 90.38 71 ARG A CA 1
ATOM 552 C C . ARG A 1 71 ? 2.227 8.172 -1.902 1.00 90.38 71 ARG A C 1
ATOM 554 O O . ARG A 1 71 ? 3.242 7.682 -2.384 1.00 90.38 71 ARG A O 1
ATOM 561 N N . LEU A 1 72 ? 1.080 7.501 -1.800 1.00 89.69 72 LEU A N 1
ATOM 562 C CA . LEU A 1 72 ? 0.883 6.141 -2.316 1.00 89.69 72 LEU A CA 1
ATOM 563 C C . LEU A 1 72 ? 0.251 6.121 -3.710 1.00 89.69 72 LEU A C 1
ATOM 565 O O . LEU A 1 72 ? -0.037 5.046 -4.244 1.00 89.69 72 LEU A O 1
ATOM 569 N N . LYS A 1 73 ? -0.016 7.287 -4.301 1.00 87.31 73 LYS A N 1
ATOM 570 C CA . LYS A 1 73 ? -0.513 7.363 -5.666 1.00 87.31 73 LYS A CA 1
ATOM 571 C C . LYS A 1 73 ? 0.582 6.856 -6.600 1.00 87.31 73 LYS A C 1
ATOM 573 O O . LYS A 1 73 ? 1.662 7.431 -6.683 1.00 87.31 73 LYS A O 1
ATOM 578 N N . ALA A 1 74 ? 0.299 5.757 -7.292 1.00 82.56 74 ALA A N 1
ATOM 579 C CA . ALA A 1 74 ? 1.184 5.261 -8.329 1.00 82.56 74 ALA A CA 1
ATOM 580 C C . ALA A 1 74 ? 1.073 6.190 -9.540 1.00 82.56 74 ALA A C 1
ATOM 582 O O . ALA A 1 74 ? 0.044 6.210 -10.218 1.00 82.56 74 ALA A O 1
ATOM 583 N N . GLU A 1 75 ? 2.124 6.959 -9.803 1.00 84.75 75 GLU A N 1
ATOM 584 C CA . GLU A 1 75 ? 2.259 7.662 -11.071 1.00 84.75 75 GLU A CA 1
ATOM 585 C C . GLU A 1 75 ? 2.843 6.694 -12.108 1.00 84.75 75 GLU A C 1
ATOM 587 O O . GLU A 1 75 ? 3.825 5.997 -11.824 1.00 84.75 75 GLU A O 1
ATOM 592 N N . PRO A 1 76 ? 2.240 6.591 -13.305 1.00 86.50 76 PRO A N 1
ATOM 593 C CA . PRO A 1 76 ? 2.803 5.764 -14.355 1.00 86.50 76 PRO A CA 1
ATOM 594 C C . PRO A 1 76 ? 4.194 6.303 -14.728 1.00 86.50 76 PRO A C 1
ATOM 596 O O . PRO A 1 76 ? 4.357 7.517 -14.865 1.00 86.50 76 PRO A O 1
ATOM 599 N N . PRO A 1 77 ? 5.197 5.432 -14.939 1.00 89.69 77 PRO A N 1
ATOM 600 C CA . PRO A 1 77 ? 6.523 5.889 -15.329 1.00 89.69 77 PRO A CA 1
ATOM 601 C C . PRO A 1 77 ? 6.457 6.635 -16.665 1.00 89.69 77 PRO A C 1
ATOM 603 O O . PRO A 1 77 ? 5.669 6.272 -17.555 1.00 89.69 77 PRO A O 1
ATOM 606 N N . SER A 1 78 ? 7.296 7.664 -16.809 1.00 93.25 78 SER A N 1
ATOM 607 C CA . SER A 1 78 ? 7.407 8.420 -18.055 1.00 93.25 78 SER A CA 1
ATOM 608 C C . SER A 1 78 ? 7.875 7.519 -19.203 1.00 93.25 78 SER A C 1
ATOM 610 O O . SER A 1 78 ? 8.356 6.400 -18.997 1.00 93.25 78 SER A O 1
ATOM 612 N N . LYS A 1 79 ? 7.684 7.970 -20.444 1.00 93.62 79 LYS A N 1
ATOM 613 C CA . LYS A 1 79 ? 8.118 7.199 -21.618 1.00 93.62 79 LYS A CA 1
ATOM 614 C C . LYS A 1 79 ? 9.639 7.041 -21.622 1.00 93.62 79 LYS A C 1
ATOM 616 O O . LYS A 1 79 ? 10.123 5.950 -21.894 1.00 93.62 79 LYS A O 1
ATOM 621 N N . GLU A 1 80 ? 10.342 8.096 -21.234 1.00 93.38 80 GLU A N 1
ATOM 622 C CA . GLU A 1 80 ? 11.793 8.169 -21.098 1.00 93.38 80 GLU A CA 1
ATOM 623 C C . GLU A 1 80 ? 12.276 7.163 -20.042 1.00 93.38 80 GLU A C 1
ATOM 625 O O . GLU A 1 80 ? 13.079 6.288 -20.351 1.00 93.38 80 GLU A O 1
ATOM 630 N N . MET A 1 81 ? 11.667 7.176 -18.848 1.00 94.81 81 MET A N 1
ATOM 631 C CA . MET A 1 81 ? 11.981 6.244 -17.757 1.00 94.81 81 MET A CA 1
ATOM 632 C C . MET A 1 81 ? 11.803 4.780 -18.178 1.00 94.81 81 MET A C 1
ATOM 634 O O . MET A 1 81 ? 12.586 3.915 -17.795 1.00 94.81 81 MET A O 1
ATOM 638 N N . LYS A 1 82 ? 10.775 4.478 -18.985 1.00 94.44 82 LYS A N 1
ATOM 639 C CA . LYS A 1 82 ? 10.567 3.122 -19.519 1.00 94.44 82 LYS A CA 1
ATOM 640 C C . LYS A 1 82 ? 11.704 2.696 -20.442 1.00 94.44 82 LYS A C 1
ATOM 642 O O . LYS A 1 82 ? 12.118 1.544 -20.374 1.00 94.44 82 LYS A O 1
ATOM 647 N N . VAL A 1 83 ? 12.168 3.586 -21.319 1.00 95.56 83 VAL A N 1
ATOM 648 C CA . VAL A 1 83 ? 13.251 3.288 -22.266 1.00 95.56 83 VAL A CA 1
ATOM 649 C C . VAL A 1 83 ? 14.568 3.098 -21.520 1.00 95.56 83 VAL A C 1
ATOM 651 O O . VAL A 1 83 ? 15.233 2.088 -21.732 1.00 95.56 83 VAL A O 1
ATOM 654 N N . GLU A 1 84 ? 14.903 4.015 -20.611 1.00 95.44 84 GLU A N 1
ATOM 655 C CA . GLU A 1 84 ? 16.131 3.963 -19.810 1.00 95.44 84 GLU A CA 1
ATOM 656 C C . GLU A 1 84 ? 16.201 2.688 -18.962 1.00 95.44 84 GLU A C 1
ATOM 658 O O . GLU A 1 84 ? 17.182 1.948 -19.046 1.00 95.44 84 GLU A O 1
ATOM 663 N N . LEU A 1 85 ? 15.130 2.370 -18.226 1.00 96.31 85 LEU A N 1
ATOM 664 C CA . LEU A 1 85 ? 15.083 1.181 -17.375 1.00 96.31 85 LEU A CA 1
ATOM 665 C C . LEU A 1 85 ? 15.212 -0.117 -18.186 1.00 96.31 85 LEU A C 1
ATOM 667 O O . LEU A 1 85 ? 15.941 -1.028 -17.800 1.00 96.31 85 LEU A O 1
ATOM 671 N N . LEU A 1 86 ? 14.525 -0.220 -19.329 1.00 96.31 86 LEU A N 1
ATOM 672 C CA . LEU A 1 86 ? 14.625 -1.404 -20.190 1.00 96.31 86 LEU A CA 1
ATOM 673 C C . LEU A 1 86 ? 16.019 -1.546 -20.810 1.00 96.31 86 LEU A C 1
ATOM 675 O O . LEU A 1 86 ? 16.525 -2.665 -20.919 1.00 96.31 86 LEU A O 1
ATOM 679 N N . GLN A 1 87 ? 16.656 -0.432 -21.176 1.00 96.06 87 GLN A N 1
ATOM 680 C CA . GLN A 1 87 ? 18.025 -0.428 -21.686 1.00 96.06 87 GLN A CA 1
ATOM 681 C C . GLN A 1 87 ? 19.031 -0.881 -20.620 1.00 96.06 87 GLN A C 1
ATOM 683 O O . GLN A 1 87 ? 19.966 -1.621 -20.942 1.00 96.06 87 GLN A O 1
ATOM 688 N N . GLU A 1 88 ? 18.845 -0.459 -19.367 1.00 96.94 88 GLU A N 1
ATOM 689 C CA . GLU A 1 88 ? 19.672 -0.876 -18.234 1.00 96.94 88 GLU A CA 1
ATOM 690 C C . GLU A 1 88 ? 19.545 -2.381 -17.974 1.00 96.94 88 GLU A C 1
ATOM 692 O O . GLU A 1 88 ? 20.558 -3.082 -17.991 1.00 96.94 88 GLU A O 1
ATOM 697 N N . ILE A 1 89 ? 18.315 -2.897 -17.866 1.00 97.81 89 ILE A N 1
ATOM 698 C CA . ILE A 1 89 ? 18.052 -4.334 -17.679 1.00 97.81 89 ILE A CA 1
ATOM 699 C C . ILE A 1 89 ? 18.665 -5.156 -18.824 1.00 97.81 89 ILE A C 1
ATOM 701 O O . ILE A 1 89 ? 19.284 -6.197 -18.587 1.00 97.81 89 ILE A O 1
ATOM 705 N N . ALA A 1 90 ? 18.527 -4.702 -20.076 1.00 97.44 90 ALA A N 1
ATOM 706 C CA . ALA A 1 90 ? 19.102 -5.389 -21.230 1.00 97.44 90 ALA A CA 1
ATOM 707 C C . ALA A 1 90 ? 20.635 -5.445 -21.159 1.00 97.44 90 ALA A C 1
ATOM 709 O O . ALA A 1 90 ? 21.223 -6.504 -21.381 1.00 97.44 90 ALA A O 1
ATOM 710 N N . ARG A 1 91 ? 21.280 -4.333 -20.785 1.00 96.25 91 ARG A N 1
ATOM 711 C CA . ARG A 1 91 ? 22.735 -4.258 -20.597 1.00 96.25 91 ARG A CA 1
ATOM 712 C C . ARG A 1 91 ? 23.207 -5.214 -19.499 1.00 96.25 91 ARG A C 1
ATOM 714 O O . ARG A 1 91 ? 24.188 -5.922 -19.707 1.00 96.25 91 ARG A O 1
ATOM 721 N N . GLU A 1 92 ? 22.516 -5.258 -18.362 1.00 98.19 92 GLU A N 1
ATOM 722 C CA . GLU A 1 92 ? 22.838 -6.159 -17.244 1.00 98.19 92 GLU A CA 1
ATOM 723 C C . GLU A 1 92 ? 22.748 -7.636 -17.634 1.00 98.19 92 GLU A C 1
ATOM 725 O O . GLU A 1 92 ? 23.558 -8.449 -17.195 1.00 98.19 92 GLU A O 1
ATOM 730 N N . ASN A 1 93 ? 21.806 -7.975 -18.514 1.00 97.56 93 ASN A N 1
ATOM 731 C CA . ASN A 1 93 ? 21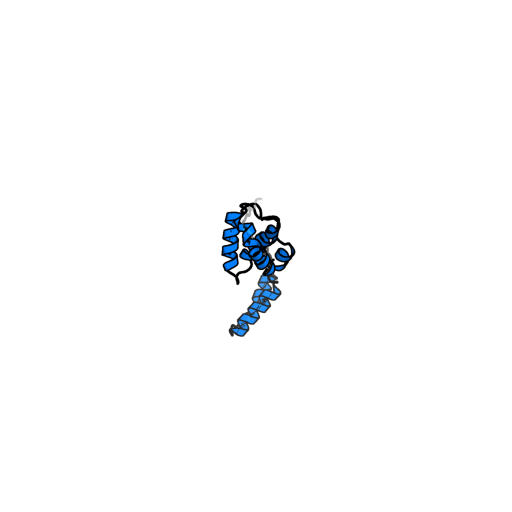.578 -9.342 -18.974 1.00 97.56 93 ASN A CA 1
ATOM 732 C C . ASN A 1 93 ? 22.298 -9.669 -20.297 1.00 97.56 93 ASN A C 1
ATOM 734 O O . ASN A 1 93 ? 22.054 -10.722 -20.880 1.00 97.56 93 ASN A O 1
ATOM 738 N N . SER A 1 94 ? 23.190 -8.791 -20.781 1.00 96.25 94 SER A N 1
ATOM 739 C CA . SER A 1 94 ? 23.899 -8.939 -22.068 1.00 96.25 94 SER A CA 1
ATOM 740 C C . SER A 1 94 ? 22.970 -9.158 -23.273 1.00 96.25 94 SER A C 1
ATOM 742 O O . SER A 1 94 ? 23.321 -9.830 -24.244 1.00 96.25 94 SER A O 1
ATOM 744 N N . ILE A 1 95 ? 21.769 -8.585 -23.220 1.00 97.44 95 ILE A N 1
ATOM 745 C CA . ILE A 1 95 ? 20.784 -8.627 -24.296 1.00 97.44 95 ILE A CA 1
ATOM 746 C C . ILE A 1 95 ? 21.044 -7.442 -25.225 1.00 97.44 95 ILE A C 1
ATOM 748 O O . ILE A 1 95 ? 20.999 -6.285 -24.806 1.00 97.44 95 ILE A O 1
ATOM 752 N N . ASN A 1 96 ? 21.272 -7.722 -26.509 1.00 93.31 96 ASN A N 1
ATOM 753 C CA . ASN A 1 96 ? 21.302 -6.682 -27.533 1.00 93.31 96 ASN A CA 1
ATOM 754 C C . ASN A 1 96 ? 19.869 -6.208 -27.818 1.00 93.31 96 ASN A C 1
ATOM 756 O O . ASN A 1 96 ? 19.146 -6.824 -28.602 1.00 93.31 96 ASN A O 1
ATOM 760 N N . TRP A 1 97 ? 19.451 -5.150 -27.129 1.00 95.12 97 TRP A N 1
ATOM 761 C CA . TRP A 1 97 ? 18.110 -4.583 -27.219 1.00 95.12 97 TRP A CA 1
ATOM 762 C C . TRP A 1 97 ? 18.118 -3.237 -27.953 1.00 95.12 97 TRP A C 1
ATOM 764 O O . TRP A 1 97 ? 19.009 -2.417 -27.746 1.00 95.12 97 TRP A O 1
ATOM 774 N N . ASP A 1 98 ? 17.115 -3.007 -28.805 1.00 92.88 98 ASP A N 1
ATOM 775 C CA . ASP A 1 98 ? 16.984 -1.786 -29.606 1.00 92.88 98 ASP A CA 1
ATOM 776 C C . ASP A 1 98 ? 16.050 -0.764 -28.936 1.00 92.88 98 ASP A C 1
ATOM 778 O O . ASP A 1 98 ? 14.827 -0.790 -29.121 1.00 92.88 98 ASP A O 1
ATOM 782 N N . ALA A 1 99 ? 16.640 0.169 -28.182 1.00 92.62 99 ALA A N 1
ATOM 783 C CA . ALA A 1 99 ? 15.918 1.271 -27.546 1.00 92.62 99 ALA A CA 1
ATOM 784 C C . ALA A 1 99 ? 15.210 2.195 -28.547 1.00 92.62 99 ALA A C 1
ATOM 786 O O . ALA A 1 99 ? 14.087 2.637 -28.292 1.00 92.62 99 ALA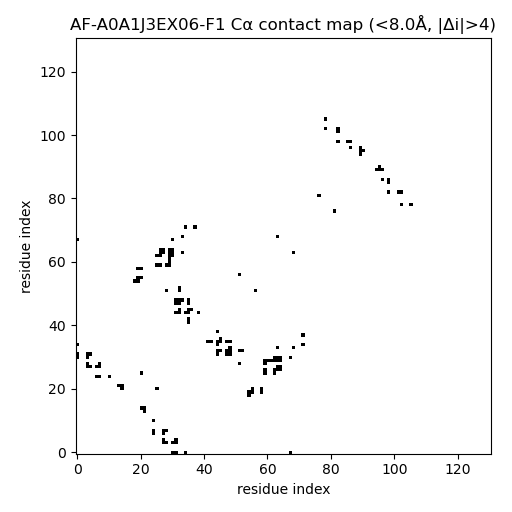 A O 1
ATOM 787 N N . LYS A 1 100 ? 15.820 2.447 -29.713 1.00 90.44 100 LYS A N 1
ATOM 788 C CA . LYS A 1 100 ? 15.297 3.401 -30.705 1.00 90.44 100 LYS A CA 1
ATOM 789 C C . LYS A 1 100 ? 13.981 2.916 -31.297 1.00 90.44 100 LYS A C 1
ATOM 791 O O . LYS A 1 100 ? 13.065 3.710 -31.510 1.00 90.44 100 LYS A O 1
ATOM 796 N N . SER A 1 101 ? 13.865 1.610 -31.527 1.00 90.50 101 SER A N 1
ATOM 797 C CA . SER A 1 101 ? 12.614 0.989 -31.971 1.00 90.50 101 SER A CA 1
ATOM 798 C C . SER A 1 101 ? 11.476 1.186 -30.956 1.00 90.50 101 SER A C 1
ATOM 800 O O . SER A 1 101 ? 10.345 1.503 -31.342 1.00 90.50 101 SER A O 1
ATOM 802 N N . LEU A 1 102 ? 11.750 1.081 -29.646 1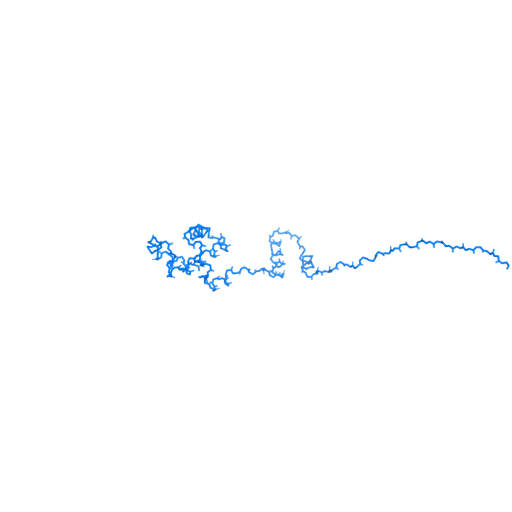.00 90.69 102 LEU A N 1
ATOM 803 C CA . LEU A 1 102 ? 10.739 1.364 -28.620 1.00 90.69 102 LEU A CA 1
ATOM 804 C C . LEU A 1 102 ? 10.381 2.855 -28.563 1.00 90.69 102 LEU A C 1
ATOM 806 O O . LEU A 1 102 ? 9.194 3.180 -28.519 1.00 90.69 102 LEU A O 1
ATOM 810 N N . GLU A 1 103 ? 11.369 3.751 -28.586 1.00 91.94 103 GLU A N 1
ATOM 811 C CA . GLU A 1 103 ? 11.142 5.201 -28.605 1.00 91.94 103 GLU A CA 1
ATOM 812 C C . GLU A 1 103 ? 10.229 5.596 -29.767 1.00 91.94 103 GLU A C 1
ATOM 814 O O . GLU A 1 103 ? 9.200 6.242 -29.559 1.00 91.94 103 GLU A O 1
ATOM 819 N N . GLN A 1 104 ? 10.518 5.119 -30.979 1.00 90.75 104 GLN A N 1
ATOM 820 C CA . GLN A 1 104 ? 9.652 5.339 -32.135 1.00 90.75 104 GLN A CA 1
ATOM 821 C C . GLN A 1 104 ? 8.218 4.899 -31.829 1.00 90.75 104 GLN A C 1
ATOM 823 O O . GLN A 1 104 ? 7.290 5.697 -31.937 1.00 90.75 104 GLN A O 1
ATOM 828 N N . ARG A 1 105 ? 7.994 3.685 -31.326 1.00 89.62 105 ARG A N 1
A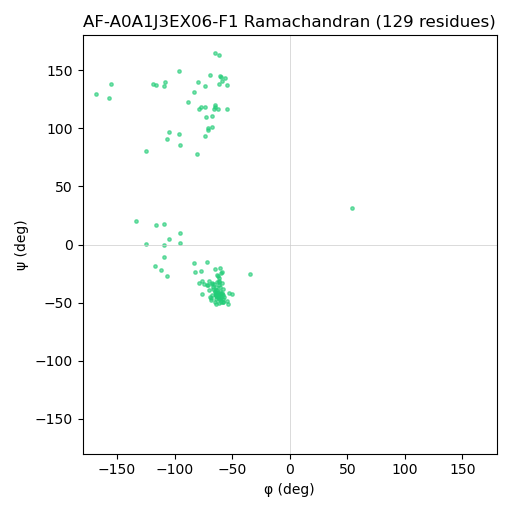TOM 829 C CA . ARG A 1 105 ? 6.633 3.229 -30.983 1.00 89.62 105 ARG A CA 1
ATOM 830 C C . ARG A 1 105 ? 5.950 4.072 -29.897 1.00 89.62 105 ARG A C 1
ATOM 832 O O . ARG A 1 105 ? 4.726 4.199 -29.910 1.00 89.62 105 ARG A O 1
ATOM 839 N N . LEU A 1 106 ? 6.706 4.636 -28.956 1.00 88.50 106 LEU A N 1
ATOM 840 C CA . LEU A 1 106 ? 6.174 5.457 -27.865 1.00 88.50 106 LEU A CA 1
ATOM 841 C C . LEU A 1 106 ? 5.832 6.893 -28.297 1.00 88.50 106 LEU A C 1
ATOM 843 O O . LEU A 1 106 ? 4.878 7.469 -27.755 1.00 88.50 106 LEU A O 1
ATOM 847 N N . TYR A 1 107 ? 6.569 7.480 -29.246 1.00 85.38 107 TYR A N 1
ATOM 848 C CA . TYR A 1 107 ? 6.399 8.880 -29.675 1.00 85.38 107 TYR A CA 1
ATOM 849 C C . TYR A 1 107 ? 5.745 9.041 -31.053 1.00 85.38 107 TYR A C 1
ATOM 851 O O . TYR A 1 107 ? 5.039 10.022 -31.272 1.00 85.38 107 TYR A O 1
ATOM 859 N N . THR A 1 108 ? 5.874 8.066 -31.953 1.00 78.31 108 THR A N 1
ATOM 860 C CA . THR A 1 108 ? 5.155 8.035 -33.235 1.00 78.31 108 THR A CA 1
ATOM 861 C C . THR A 1 108 ? 3.882 7.195 -33.138 1.00 78.31 108 THR A C 1
ATOM 863 O O . THR A 1 108 ? 3.840 6.030 -33.5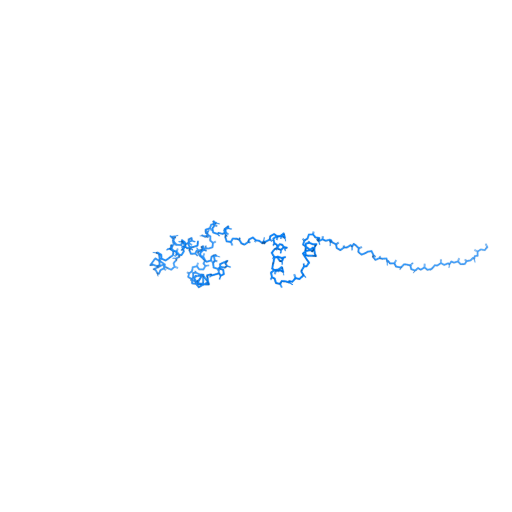15 1.00 78.31 108 THR A O 1
ATOM 866 N N . ARG A 1 109 ? 2.778 7.813 -32.698 1.00 64.38 109 ARG A N 1
ATOM 867 C CA . ARG A 1 109 ? 1.452 7.430 -33.213 1.00 64.38 109 ARG A CA 1
ATOM 868 C C . ARG A 1 109 ? 1.274 8.131 -34.558 1.00 64.38 109 ARG A C 1
ATOM 870 O O . ARG A 1 109 ? 0.630 9.172 -34.616 1.00 64.38 109 ARG A O 1
ATOM 877 N N . VAL A 1 110 ? 1.884 7.622 -35.625 1.00 61.66 110 VAL A N 1
ATOM 878 C CA . VAL A 1 110 ? 1.523 8.087 -36.973 1.00 61.66 110 VAL A CA 1
ATOM 879 C C . VAL A 1 110 ? 0.147 7.479 -37.283 1.00 61.66 110 VAL A C 1
ATOM 881 O O . VAL A 1 110 ? 0.029 6.252 -37.241 1.00 61.66 110 VAL A O 1
ATOM 884 N N . PRO A 1 111 ? -0.917 8.278 -37.513 1.00 59.53 111 PRO A N 1
ATOM 885 C CA . PRO A 1 111 ? -2.166 7.729 -38.024 1.00 59.53 111 PRO A CA 1
ATOM 886 C C . PRO A 1 111 ? -1.876 7.039 -39.364 1.00 59.53 111 PRO A C 1
ATOM 888 O O . PRO A 1 111 ? -1.056 7.555 -40.129 1.00 59.53 111 PRO A O 1
ATOM 891 N N . PRO A 1 112 ? -2.492 5.878 -39.656 1.00 60.41 112 PRO A N 1
ATOM 892 C CA . PRO A 1 112 ? -2.233 5.173 -40.904 1.00 60.41 112 PRO A CA 1
ATOM 893 C C . PRO A 1 112 ? -2.473 6.121 -42.094 1.00 60.41 112 PRO A C 1
ATOM 895 O O . PRO A 1 112 ? -3.451 6.877 -42.065 1.00 60.41 112 PRO A O 1
ATOM 898 N N . PRO A 1 113 ? -1.597 6.122 -43.119 1.00 59.66 113 PRO A N 1
ATOM 899 C CA . PRO A 1 113 ? -1.786 6.963 -44.294 1.00 59.66 113 PRO A CA 1
ATOM 900 C C . PRO A 1 113 ? -3.153 6.679 -44.934 1.00 59.66 113 PRO A C 1
ATOM 902 O O . PRO A 1 113 ? -3.562 5.512 -44.957 1.00 59.66 113 PRO A O 1
ATOM 905 N N . PRO A 1 114 ? -3.857 7.691 -45.476 1.00 54.66 114 PRO A N 1
ATOM 906 C CA . PRO A 1 114 ? -5.094 7.464 -46.212 1.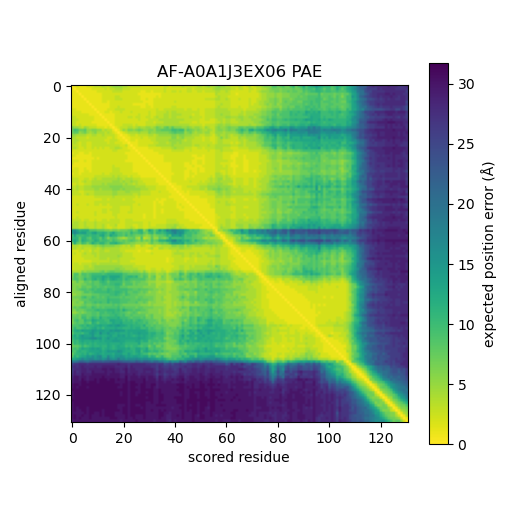00 54.66 114 PRO A CA 1
ATOM 907 C C . PRO A 1 114 ? -4.848 6.451 -47.334 1.00 54.66 114 PRO A C 1
ATOM 909 O O . PRO A 1 114 ? -4.049 6.699 -48.239 1.00 54.66 114 PRO A O 1
ATOM 912 N N . GLN A 1 115 ? -5.509 5.293 -47.269 1.00 51.66 115 GLN A N 1
ATOM 913 C CA . GLN A 1 115 ? -5.463 4.323 -48.357 1.00 51.66 115 GLN A CA 1
ATOM 914 C C . GLN A 1 115 ? -6.254 4.892 -49.538 1.00 51.66 115 GLN A C 1
ATOM 916 O O . GLN A 1 115 ? -7.484 4.854 -49.554 1.00 51.66 115 GLN A O 1
ATOM 921 N N . HIS A 1 116 ? -5.554 5.444 -50.529 1.00 47.59 116 HIS A N 1
ATOM 922 C CA . HIS A 1 116 ? -6.155 5.769 -51.818 1.00 47.59 116 HIS A CA 1
ATOM 923 C C . HIS A 1 116 ? -6.458 4.465 -52.565 1.00 47.59 116 HIS A C 1
ATOM 925 O O . HIS A 1 116 ? -5.583 3.868 -53.188 1.00 47.59 116 HIS A O 1
ATOM 931 N N . HIS A 1 117 ? -7.714 4.021 -52.500 1.00 45.12 117 HIS A N 1
ATOM 932 C CA . HIS A 1 117 ? -8.254 3.056 -53.452 1.00 45.12 117 HIS A CA 1
ATOM 933 C C . HIS A 1 117 ? -8.338 3.728 -54.829 1.00 45.12 117 HIS A C 1
ATOM 935 O O . HIS A 1 117 ? -9.263 4.496 -55.094 1.00 45.12 117 HIS A O 1
ATOM 941 N N . HIS A 1 118 ? -7.384 3.437 -55.713 1.00 42.59 118 HIS A N 1
ATOM 942 C CA . HIS A 1 118 ? -7.595 3.627 -57.144 1.00 42.59 118 HIS A CA 1
ATOM 943 C C . HIS A 1 118 ? -8.648 2.608 -57.597 1.00 42.59 118 HIS A C 1
ATOM 945 O O . HIS A 1 118 ? -8.406 1.404 -57.569 1.00 42.59 118 HIS A O 1
ATOM 951 N N . LYS A 1 119 ? -9.844 3.092 -57.947 1.00 36.34 119 LYS A N 1
ATOM 952 C CA . LYS A 1 119 ? -10.802 2.335 -58.753 1.00 36.34 119 LYS A CA 1
ATOM 953 C C . LYS A 1 119 ? -10.333 2.398 -60.201 1.00 36.34 119 LYS A C 1
ATOM 955 O O . LYS A 1 119 ? -10.264 3.484 -60.770 1.00 36.34 119 LYS A O 1
ATOM 960 N N . ASP A 1 120 ? -10.032 1.237 -60.763 1.00 43.50 120 ASP A N 1
ATOM 961 C CA . ASP A 1 120 ? -9.985 1.031 -62.202 1.00 43.50 120 ASP A CA 1
ATOM 962 C C . ASP A 1 120 ? -11.384 1.291 -62.783 1.00 43.50 120 ASP A C 1
ATOM 964 O O . ASP A 1 120 ? -12.337 0.579 -62.463 1.00 43.50 120 ASP A O 1
ATOM 968 N N . GLU A 1 121 ? -11.523 2.307 -63.634 1.00 36.72 121 GLU A N 1
ATOM 969 C CA . GLU A 1 121 ? -12.662 2.433 -64.545 1.00 36.72 121 GLU A CA 1
ATOM 970 C C . GLU A 1 121 ? -12.186 2.112 -65.960 1.00 36.72 121 GLU A C 1
ATOM 972 O O . GLU A 1 121 ? -11.740 2.967 -66.722 1.00 36.72 121 GLU A O 1
ATOM 977 N N . ALA A 1 122 ? -12.296 0.833 -66.309 1.00 44.62 122 ALA A N 1
ATOM 978 C CA . ALA A 1 122 ? -12.530 0.443 -67.683 1.00 44.62 122 ALA A CA 1
ATOM 979 C C . ALA A 1 122 ? -14.022 0.649 -67.972 1.00 44.62 122 ALA A C 1
ATOM 981 O O . ALA A 1 122 ? -14.846 -0.057 -67.394 1.00 44.62 122 ALA A O 1
ATOM 982 N N . ASN A 1 123 ? -14.377 1.543 -68.898 1.00 38.31 123 ASN A N 1
ATOM 983 C CA . ASN A 1 123 ? -15.305 1.124 -69.941 1.00 38.31 123 ASN A CA 1
ATOM 984 C C . ASN A 1 123 ? -15.184 1.945 -71.228 1.00 38.31 123 ASN A C 1
ATOM 986 O O . ASN A 1 123 ? -15.030 3.162 -71.235 1.00 38.31 123 ASN A O 1
ATOM 990 N N . ASN A 1 124 ? -15.257 1.178 -72.301 1.00 42.28 124 ASN A N 1
ATOM 991 C CA . ASN A 1 124 ? -15.217 1.496 -73.713 1.00 42.28 124 ASN A CA 1
ATOM 992 C C . ASN A 1 124 ? -16.594 2.016 -74.163 1.00 42.28 124 ASN A C 1
ATOM 994 O O . ASN A 1 124 ? -17.587 1.415 -73.768 1.00 42.28 124 ASN A O 1
ATOM 998 N N . ASP A 1 125 ? -16.666 3.039 -75.021 1.00 40.75 125 ASP A N 1
ATOM 999 C CA . ASP A 1 125 ? -17.743 3.107 -76.019 1.00 40.75 125 ASP A CA 1
ATOM 1000 C C . ASP A 1 125 ? -17.362 3.991 -77.217 1.00 40.75 125 ASP A C 1
ATOM 1002 O O . ASP A 1 125 ? -16.952 5.146 -77.087 1.00 40.75 125 ASP A O 1
ATOM 1006 N N . HIS A 1 126 ? -17.488 3.394 -78.395 1.00 46.69 126 HIS A N 1
ATOM 1007 C CA . HIS A 1 126 ? -17.339 3.975 -79.720 1.00 46.69 126 HIS A CA 1
ATOM 1008 C C . HIS A 1 126 ? -18.707 3.868 -80.396 1.00 46.69 126 HIS A C 1
ATOM 1010 O O . HIS A 1 126 ? -19.270 2.773 -80.365 1.00 46.69 126 HIS A O 1
ATOM 1016 N N . PRO A 1 127 ? -19.192 4.898 -81.110 1.00 49.41 127 PRO A N 1
ATOM 1017 C CA . PRO A 1 127 ? -20.183 4.657 -82.146 1.00 49.41 127 PRO A CA 1
ATOM 1018 C C . PRO A 1 127 ? -19.699 5.082 -83.536 1.00 49.41 127 PRO A C 1
ATOM 1020 O O . PRO A 1 127 ? -19.073 6.121 -83.745 1.00 49.41 127 PRO A O 1
ATOM 1023 N N . GLU A 1 128 ? -20.027 4.208 -84.482 1.00 43.06 128 GLU A N 1
ATOM 1024 C CA . GLU A 1 128 ? -19.747 4.258 -85.910 1.00 43.06 128 GLU A CA 1
ATOM 1025 C C . GLU A 1 128 ? -20.431 5.418 -86.662 1.00 43.06 128 GLU A C 1
ATOM 1027 O O . GLU A 1 128 ? -21.385 6.053 -86.213 1.00 43.06 128 GLU A O 1
ATOM 1032 N N . LYS A 1 129 ? -19.922 5.643 -87.877 1.00 43.78 129 LYS A N 1
ATOM 1033 C CA . LYS A 1 129 ? -20.296 6.662 -88.867 1.00 43.78 129 LYS A CA 1
ATOM 1034 C C . LYS A 1 129 ? -21.684 6.461 -89.504 1.00 43.78 129 LYS A C 1
ATOM 1036 O O . LYS A 1 129 ? -22.040 5.353 -89.892 1.00 43.78 129 LYS A O 1
ATOM 1041 N N . LYS A 1 130 ? -22.355 7.580 -89.805 1.00 38.22 130 LYS A N 1
ATOM 1042 C CA . LYS A 1 130 ? -23.261 7.836 -90.957 1.00 38.22 130 LYS A CA 1
ATOM 1043 C C . LYS A 1 130 ? -23.502 9.358 -90.970 1.00 38.22 130 LYS A C 1
ATOM 1045 O O . LYS A 1 130 ? -23.786 9.899 -89.912 1.00 38.22 130 LYS A O 1
ATOM 1050 N N . THR A 1 131 ? -23.367 10.148 -92.032 1.00 44.50 131 THR A N 1
ATOM 1051 C CA . THR A 1 131 ? -23.583 9.984 -93.478 1.00 44.50 131 THR A CA 1
ATOM 1052 C C . THR A 1 131 ? -22.683 10.983 -94.203 1.00 44.50 131 THR A C 1
ATOM 1054 O O . THR A 1 131 ? -22.404 12.039 -93.592 1.00 44.50 131 THR A O 1
#

Foldseek 3Di:
DVVLVVQCVVCVVVVVVDLEDDPSNLQSLLQLLVCCVQDPPCVVSVVSNVVCCVSHVPRRPPNHDVVSVVVSDDDDDDLVRVLVVVVVVCVVVVHPDDSVVSVCVVPDPPPPPPPPPDDDDDDDDDDDDDD

Secondary structure (DSSP, 8-state):
-HHHHHHHHHTHHHHHH-SSPPHHHHHHHHHHHHHTTT-TT-THHHHHHHHHHHHHTTSSTT---HHHHHHT--PPPPHHHHHHHHHHHHHHTT----HHHHHHHHH--PPPPP-----------------

Organism: Noccaea caerulescens (NCBI:txid107243)

pLDDT: mean 83.54, std 17.7, range [36.34, 98.19]

InterPro domains:
  IPR005061 Vacuolar protein sorting-associated protein Ist1 [PF03398] (1-96)
  IPR005061 Vacuolar protein sorting-associated protein Ist1 [PTHR12161] (1-115)
  IPR042277 Vacuolar protein sorting-associated protein IST1-like [G3DSA:1.20.1260.60] (1-106)

Radius of gyration: 31.36 Å; Cα contacts (8 Å, |Δi|>4): 84; chains: 1; bounding box: 48×22×117 Å